Protein 2OYP (pdb70)

Sequence (109 aa):
MDGYKVEEVGKNAYLPCSSYTLPTSGTLVPMCWGKGFCPWSQCTNELLRTDERNVTYQKSSRYQLKGDLNKGDVSLIIKNVTLDDHGTYCCRIQFPGLMNDKKLELKLDIK

Radius of gyration: 13.4 Å; Cα contacts (8 Å, |Δi|>4): 266; chains: 1; bounding box: 23×25×39 Å

InterPro domains:
  IPR003599 Immunoglobulin domain subtype [SM00409] (23-131)
  IPR007110 Immunoglobulin-like domain [PS50835] (31-125)
  IPR013106 Immunoglobulin V-set domain [PF07686] (27-118)
  IPR013783 Immunoglobulin-like fold [G3DSA:2.60.40.10] (24-131)
  IPR036179 Immunoglobulin-like domain superfamily [SSF48726] (27-120)
  IPR051669 Immune Modulating & Transcription Coactivator [PTHR15498] (1-267)

Structure (mmCIF, N/CA/C/O backbone):
data_2OYP
#
_entry.id   2OYP
#
_cell.length_a   23.000
_cell.length_b   52.809
_cell.length_c   38.941
_cell.angle_alpha   90.00
_cell.angle_beta   100.94
_cell.angle_gamma   90.00
#
_symmetry.space_group_name_H-M   'P 1 21 1'
#
loop_
_entity.id
_entity.type
_entity.pdbx_description
1 polymer 'Hepatitis A virus cellular receptor 2'
2 non-polymer 'SULFATE ION'
3 water water
#
loop_
_atom_site.group_PDB
_atom_site.id
_atom_site.type_symbol
_atom_site.label_a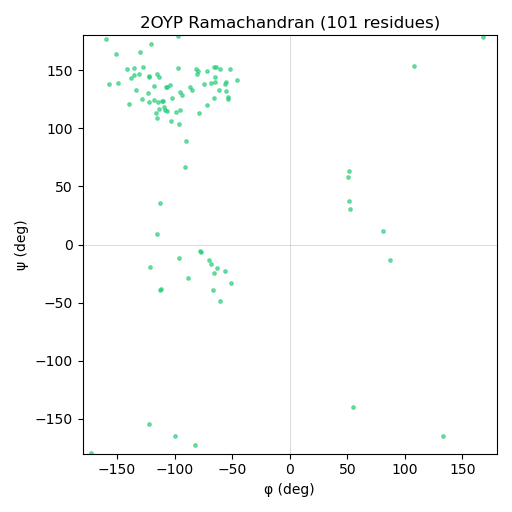tom_id
_atom_site.label_alt_id
_atom_site.label_comp_id
_atom_site.label_asym_id
_atom_site.label_entity_id
_atom_site.label_seq_id
_atom_site.pdbx_PDB_ins_code
_atom_site.Cartn_x
_atom_site.Cartn_y
_atom_site.Cartn_z
_atom_site.occupancy
_atom_site.B_iso_or_equiv
_atom_site.auth_seq_id
_atom_site.auth_comp_id
_atom_site.auth_asym_id
_atom_site.auth_atom_id
_atom_site.pdbx_PDB_model_num
ATOM 1 N N . MET A 1 1 ? 23.216 11.937 26.935 1.00 14.14 23 MET A N 1
ATOM 2 C CA . MET A 1 1 ? 23.323 13.339 26.446 1.00 15.88 23 MET A CA 1
ATOM 3 C C . MET A 1 1 ? 24.579 13.990 27.014 1.00 16.17 23 MET A C 1
ATOM 4 O O . MET A 1 1 ? 25.124 13.531 28.003 1.00 15.83 23 MET A O 1
ATOM 9 N N . ASP A 1 2 ? 25.036 15.059 26.381 1.00 16.91 24 ASP A N 1
ATOM 10 C CA . ASP A 1 2 ? 26.191 15.758 26.904 1.00 17.82 24 ASP A CA 1
ATOM 11 C C . ASP A 1 2 ? 25.780 16.682 28.036 1.00 18.16 24 ASP A C 1
ATOM 12 O O . ASP A 1 2 ? 24.680 17.245 28.032 1.00 17.42 24 ASP A O 1
ATOM 17 N N . GLY A 1 3 ? 26.680 16.822 29.005 1.00 18.81 25 GLY A N 1
ATOM 18 C CA . GLY A 1 3 ? 26.384 17.536 30.256 1.00 19.13 25 GLY A CA 1
ATOM 19 C C . GLY A 1 3 ? 27.196 18.797 30.481 1.00 19.20 25 GLY A C 1
ATOM 20 O O . GLY A 1 3 ? 28.358 18.889 30.062 1.00 19.75 25 GLY A O 1
ATOM 21 N N . TYR A 1 4 ? 26.555 19.764 31.135 1.00 18.69 26 TYR A N 1
ATOM 22 C CA . TYR A 1 4 ? 27.115 21.080 31.446 1.00 18.80 26 TYR A CA 1
ATOM 23 C C . TYR A 1 4 ? 27.081 21.303 32.950 1.00 18.76 26 TYR A C 1
ATOM 24 O O . TYR A 1 4 ? 26.154 20.853 33.617 1.00 19.50 26 TYR A O 1
ATOM 33 N N . LYS A 1 5 ? 28.100 21.975 33.482 1.00 18.78 27 LYS A N 1
ATOM 34 C CA . LYS A 1 5 ? 28.176 22.259 34.922 1.00 19.10 27 LYS A CA 1
ATOM 35 C C . LYS A 1 5 ? 28.431 23.741 35.107 1.00 19.09 27 LYS A C 1
ATOM 36 O O . LYS A 1 5 ? 29.404 24.299 34.562 1.00 19.05 27 LYS A O 1
ATOM 42 N N . VAL A 1 6 ? 27.552 24.368 35.878 1.00 18.61 28 VAL A N 1
ATOM 43 C CA . VAL A 1 6 ? 27.549 25.802 36.052 1.00 18.16 28 VAL A CA 1
ATOM 44 C C . VAL A 1 6 ? 27.441 26.080 37.554 1.00 18.98 28 VAL A C 1
ATOM 45 O O . VAL A 1 6 ? 26.659 25.429 38.257 1.00 18.18 28 VAL A O 1
ATOM 49 N N A GLU A 1 7 ? 28.232 27.031 38.045 0.50 19.12 29 GLU A N 1
ATOM 50 N N B GLU A 1 7 ? 28.235 27.041 38.025 0.50 19.05 29 GLU A N 1
ATOM 51 C CA A GLU A 1 7 ? 28.214 27.359 39.465 0.50 20.05 29 GLU A CA 1
ATOM 52 C CA B GLU A 1 7 ? 28.216 27.490 39.415 0.50 19.89 29 GLU A CA 1
ATOM 53 C C A GLU A 1 7 ? 26.990 28.227 39.788 0.50 20.11 29 GLU A C 1
ATOM 54 C C B GLU A 1 7 ? 26.908 28.202 39.746 0.50 20.02 29 GLU A C 1
ATOM 55 O O A GLU A 1 7 ? 26.564 29.047 38.965 0.50 19.60 29 GLU A O 1
ATOM 56 O O B GLU A 1 7 ? 26.364 28.925 38.905 0.50 19.49 29 GLU A O 1
ATOM 67 N N . VAL A 1 8 ? 26.416 28.003 40.973 1.00 20.13 30 VAL A N 1
ATOM 68 C CA . VAL A 1 8 ? 25.292 28.785 41.496 1.00 20.30 30 VAL A CA 1
ATOM 69 C C . VAL A 1 8 ? 25.635 30.266 41.341 1.00 20.53 30 VAL A C 1
ATOM 70 O O . VAL A 1 8 ? 26.771 30.675 41.595 1.00 20.11 30 VAL A O 1
ATOM 74 N N . GLY A 1 9 ? 24.671 31.048 40.866 1.00 20.62 31 GLY A N 1
ATOM 75 C CA . GLY A 1 9 ? 24.865 32.485 40.684 1.00 21.21 31 GLY A CA 1
ATOM 76 C C . GLY A 1 9 ? 25.456 32.872 39.347 1.00 21.49 31 GLY A C 1
ATOM 77 O O . GLY A 1 9 ? 25.461 34.047 38.975 1.00 21.65 31 GLY A O 1
ATOM 78 N N . LYS A 1 10 ? 25.976 31.900 38.616 1.00 21.33 32 LYS A N 1
ATOM 79 C CA . LYS A 1 10 ? 26.599 32.216 37.339 1.00 21.35 32 LYS A CA 1
ATOM 80 C C . LYS A 1 10 ? 25.626 31.988 36.189 1.00 20.36 32 LYS A C 1
ATOM 81 O O . LYS A 1 10 ? 24.505 31.560 36.401 1.00 20.58 32 LYS A O 1
ATOM 87 N N . ASN A 1 11 ? 26.075 32.261 34.970 1.00 20.40 33 ASN A N 1
ATOM 88 C CA . ASN A 1 11 ? 25.222 32.168 33.793 1.00 20.01 33 ASN A CA 1
ATOM 89 C C . ASN A 1 11 ? 25.486 30.892 32.996 1.00 19.51 33 ASN A C 1
ATOM 90 O O . ASN A 1 11 ? 26.627 30.596 32.644 1.00 19.83 33 ASN A O 1
ATOM 95 N N . ALA A 1 12 ? 24.436 30.114 32.726 1.00 18.50 34 ALA A N 1
ATOM 96 C CA . ALA A 1 12 ? 24.614 28.894 31.954 1.00 17.65 34 ALA A CA 1
ATOM 97 C C . ALA A 1 12 ? 24.564 29.216 30.454 1.00 17.48 34 ALA A C 1
ATOM 98 O O . ALA A 1 12 ? 23.678 29.940 30.004 1.00 17.75 34 ALA A O 1
ATOM 100 N N . TYR A 1 13 ? 25.519 28.682 29.696 1.00 16.65 35 TYR A N 1
ATOM 101 C CA . TYR A 1 13 ? 25.547 28.853 28.237 1.00 16.26 35 TYR A CA 1
ATOM 102 C C . TYR A 1 13 ? 25.316 27.489 27.605 1.00 16.26 35 TYR A C 1
ATOM 103 O O . TYR A 1 13 ? 26.105 26.557 27.826 1.00 16.44 35 TYR A O 1
ATOM 112 N N . LEU A 1 14 ? 24.210 27.355 26.868 1.00 15.48 36 LEU A N 1
ATOM 113 C CA . LEU A 1 14 ? 23.863 26.090 26.223 1.00 15.16 36 LEU A CA 1
ATOM 114 C C . LEU A 1 14 ? 23.895 26.280 24.700 1.00 14.63 36 LEU A C 1
ATOM 115 O O . LEU A 1 14 ? 23.038 26.950 24.147 1.00 14.00 36 LEU A O 1
ATOM 120 N N . PRO A 1 15 ? 24.897 25.701 24.028 1.00 15.06 37 PRO A N 1
ATOM 121 C CA . PRO A 1 15 ? 25.041 25.935 22.585 1.00 15.28 37 PRO A CA 1
ATOM 122 C C . PRO A 1 15 ? 24.027 25.192 21.719 1.00 15.34 37 PRO A C 1
ATOM 123 O O . PRO A 1 15 ? 23.730 24.019 21.952 1.00 15.11 37 PRO A O 1
ATOM 127 N N . CYS A 1 16 ? 23.507 25.874 20.710 1.00 15.49 38 CYS A N 1
ATOM 128 C CA . CYS A 1 16 ? 22.635 25.238 19.724 1.00 15.35 38 CYS A CA 1
ATOM 129 C C . CYS A 1 16 ? 22.671 26.097 18.467 1.00 15.07 38 CYS A C 1
ATOM 130 O O . CYS A 1 16 ? 22.513 27.319 18.553 1.00 14.42 38 CYS A O 1
ATOM 133 N N A SER A 1 17 ? 22.871 25.458 17.314 0.50 14.84 39 SER A N 1
ATOM 134 N N B SER A 1 17 ? 22.889 25.457 17.319 0.50 15.04 39 SER A N 1
ATOM 135 C CA A SER A 1 17 ? 23.005 26.175 16.039 0.50 15.07 39 SER A CA 1
ATOM 136 C CA B SER A 1 17 ? 23.023 26.161 16.039 0.50 15.53 39 SER A CA 1
ATOM 137 C C A SER A 1 17 ? 22.651 25.310 14.829 0.50 15.69 39 SER A C 1
ATOM 138 C C B SER A 1 17 ? 22.481 25.331 14.871 0.50 15.90 39 SER A C 1
ATOM 139 O O A SER A 1 17 ? 22.667 24.078 14.904 0.50 15.41 39 SER A O 1
ATOM 140 O O B SER A 1 17 ? 22.187 24.144 15.022 0.50 15.61 39 SER A O 1
ATOM 145 N N . TYR A 1 18 ? 22.354 25.967 13.708 1.00 16.14 40 TYR A N 1
ATOM 146 C CA . TYR A 1 18 ? 22.002 25.267 12.467 1.00 17.19 40 TYR A CA 1
ATOM 147 C C . TYR A 1 18 ? 22.529 26.063 11.293 1.00 18.35 40 TYR A C 1
ATOM 148 O O . TYR A 1 18 ? 22.839 27.252 11.431 1.00 17.66 40 TYR A O 1
ATOM 157 N N . THR A 1 19 ? 22.647 25.3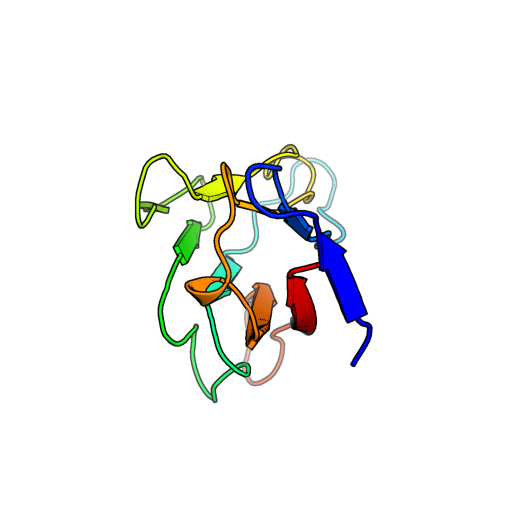98 10.148 1.00 20.74 41 THR A N 1
ATOM 158 C CA . THR A 1 19 ? 23.166 26.042 8.948 1.00 23.18 41 THR A CA 1
ATOM 159 C C . THR A 1 19 ? 22.057 26.868 8.335 1.00 24.51 41 THR A C 1
ATOM 160 O O . THR A 1 19 ? 21.046 26.324 7.862 1.00 25.31 41 THR A O 1
ATOM 164 N N . LEU A 1 20 ? 22.246 28.181 8.368 1.00 26.18 42 LEU A N 1
ATOM 165 C CA . LEU A 1 20 ? 21.338 29.118 7.743 1.00 27.80 42 LEU A CA 1
ATOM 166 C C . LEU A 1 20 ? 21.888 29.547 6.385 1.00 29.26 42 LEU A C 1
ATOM 167 O O . LEU A 1 20 ? 22.928 30.206 6.321 1.00 29.37 42 LEU A O 1
ATOM 172 N N . PRO A 1 21 ? 21.188 29.177 5.294 1.00 30.58 43 PRO A N 1
ATOM 173 C CA . PRO A 1 21 ? 21.571 29.565 3.935 1.00 31.51 43 PRO A CA 1
ATOM 174 C C . PRO A 1 21 ? 21.782 31.066 3.795 1.00 32.52 43 PRO A C 1
ATOM 175 O O . PRO A 1 21 ? 21.161 31.852 4.528 1.00 32.90 43 PRO A O 1
ATOM 179 N N . THR A 1 22 ? 22.652 31.455 2.862 1.00 33.60 44 THR A N 1
ATOM 180 C CA . THR A 1 22 ? 22.848 32.863 2.515 1.00 34.29 44 THR A CA 1
ATOM 181 C C . THR A 1 22 ? 21.503 33.504 2.163 1.00 34.55 44 THR A C 1
ATOM 182 O O . THR A 1 22 ? 20.792 33.001 1.284 1.00 34.96 44 THR A O 1
ATOM 186 N N . SER A 1 23 ? 21.177 34.610 2.847 1.00 34.30 45 SER A N 1
ATOM 187 C CA . SER A 1 23 ? 19.874 35.285 2.738 1.00 33.99 45 SER A CA 1
ATOM 188 C C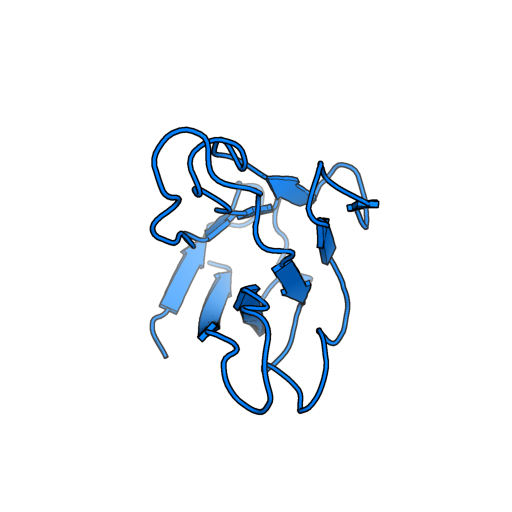 . SER A 1 23 ? 18.694 34.320 2.924 1.00 33.40 45 SER A C 1
ATOM 189 O O . SER A 1 23 ? 17.654 34.449 2.273 1.00 33.68 45 SER A O 1
ATOM 192 N N . GLY A 1 24 ? 18.871 33.360 3.831 1.00 32.28 46 GLY A N 1
ATOM 193 C CA . GLY A 1 24 ? 17.850 32.368 4.119 1.00 30.51 46 GLY A CA 1
ATOM 194 C C . GLY A 1 24 ? 16.787 32.886 5.062 1.00 29.33 46 GLY A C 1
ATOM 195 O O . GLY A 1 24 ? 17.040 33.764 5.901 1.00 29.80 46 GLY A O 1
ATOM 196 N N . THR A 1 25 ? 15.585 32.339 4.915 1.00 27.78 47 THR A N 1
ATOM 197 C CA . THR A 1 25 ? 14.520 32.544 5.877 1.00 26.05 47 THR A CA 1
ATOM 198 C C . THR A 1 25 ? 14.949 31.815 7.152 1.00 24.14 47 THR A C 1
ATOM 199 O O . THR A 1 25 ? 15.509 30.721 7.079 1.00 24.61 47 THR A O 1
ATOM 203 N N . LEU A 1 26 ? 14.720 32.429 8.307 1.00 21.73 48 LEU A N 1
ATOM 204 C CA . LEU A 1 26 ? 15.014 31.779 9.578 1.00 19.72 48 LEU A CA 1
ATOM 205 C C . LEU A 1 26 ? 14.118 30.558 9.791 1.00 18.23 48 LEU A C 1
ATOM 206 O O . LEU A 1 26 ? 12.962 30.566 9.403 1.00 17.54 48 LEU A O 1
ATOM 211 N N . VAL A 1 27 ? 14.663 29.517 10.415 1.00 16.72 49 VAL A N 1
ATOM 212 C CA . VAL A 1 27 ? 13.873 28.339 10.766 1.00 15.40 49 VAL A CA 1
ATOM 213 C C . VAL A 1 27 ? 13.379 28.539 12.218 1.00 14.88 49 VAL A C 1
ATOM 214 O O . VAL A 1 27 ? 14.186 28.849 13.091 1.00 14.25 49 VAL A O 1
ATOM 218 N N . PRO A 1 28 ? 12.051 28.390 12.470 1.00 14.27 50 PRO A N 1
ATOM 219 C CA . PRO A 1 28 ? 11.544 28.562 13.840 1.00 13.63 50 PRO A CA 1
ATOM 220 C C . PRO A 1 28 ? 12.197 27.556 14.769 1.00 13.49 50 PRO A C 1
ATOM 221 O O . PRO A 1 28 ? 12.553 26.451 14.335 1.00 13.60 50 PRO A O 1
ATOM 225 N N . MET A 1 29 ? 12.331 27.918 16.043 1.00 12.48 51 MET A N 1
ATOM 226 C CA . MET A 1 29 ? 12.947 27.025 17.015 1.00 12.24 51 MET A CA 1
ATOM 227 C C . MET A 1 29 ? 12.375 27.300 18.407 1.00 12.28 51 MET A C 1
ATOM 228 O O . MET A 1 29 ? 11.745 28.343 18.635 1.00 11.04 51 MET A O 1
ATOM 233 N N . CYS A 1 30 ? 12.578 26.364 19.330 1.00 12.16 52 CYS A N 1
ATOM 234 C CA . CYS A 1 30 ? 12.244 26.612 20.731 1.00 12.77 52 CYS A CA 1
ATOM 235 C C . CYS A 1 30 ? 13.281 26.009 21.652 1.00 12.85 52 CYS A C 1
ATOM 236 O O . CYS A 1 30 ? 13.941 25.035 21.296 1.00 13.61 52 CYS A O 1
ATOM 239 N N . TRP A 1 31 ? 13.443 26.630 22.814 1.00 13.13 53 TRP A N 1
ATOM 240 C CA . TRP A 1 31 ? 14.099 26.018 23.969 1.00 13.32 53 TRP A CA 1
ATOM 241 C C . TRP A 1 31 ? 13.034 25.671 25.011 1.00 13.46 53 TRP A C 1
ATOM 242 O O . TRP A 1 31 ? 12.154 26.497 25.301 1.00 13.58 53 TRP A O 1
ATOM 253 N N . GLY A 1 32 ? 13.133 24.465 25.573 1.00 13.05 54 GLY A N 1
ATOM 254 C CA . GLY A 1 32 ? 12.285 24.053 26.681 1.00 13.61 54 GLY A CA 1
ATOM 255 C C . GLY A 1 32 ? 13.075 23.361 27.773 1.00 14.03 54 GLY A C 1
ATOM 256 O O . GLY A 1 32 ? 14.135 22.771 27.515 1.00 14.00 54 GLY A O 1
ATOM 257 N N . LYS A 1 33 ? 12.591 23.459 29.006 1.00 13.93 55 LYS A N 1
ATOM 258 C CA . LYS A 1 33 ? 13.207 22.716 30.092 1.00 14.81 55 LYS A CA 1
ATOM 259 C C . LYS A 1 33 ? 12.520 21.350 30.190 1.00 15.26 55 LYS A C 1
ATOM 260 O O . LYS A 1 33 ? 11.523 21.178 30.899 1.00 16.09 55 LYS A O 1
ATOM 266 N N . GLY A 1 34 ? 13.047 20.392 29.445 1.00 15.24 56 GLY A N 1
ATOM 267 C CA . GLY A 1 34 ? 12.587 19.017 29.493 1.00 15.19 56 GLY A CA 1
ATOM 268 C C . GLY A 1 34 ? 13.182 18.262 28.329 1.00 15.11 56 GLY A C 1
ATOM 269 O O . GLY A 1 34 ? 13.930 18.829 27.522 1.00 14.83 56 GLY A O 1
ATOM 270 N N . PHE A 1 35 ? 12.875 16.975 28.246 1.00 14.84 57 PHE A N 1
ATOM 271 C CA . PHE A 1 35 ? 13.196 16.214 27.045 1.00 15.14 57 PHE A CA 1
ATOM 272 C C . PHE A 1 35 ? 12.381 16.813 25.903 1.00 15.26 57 PHE A C 1
ATOM 273 O O . PHE A 1 35 ? 11.309 17.378 26.150 1.00 14.41 57 PHE A O 1
ATOM 281 N N . CYS A 1 36 ? 12.873 16.703 24.667 1.00 14.92 58 CYS A N 1
ATOM 282 C CA . CYS A 1 36 ? 12.092 17.152 23.517 1.00 15.86 58 CYS A CA 1
ATOM 283 C C . CYS A 1 36 ? 10.847 16.283 23.349 1.00 16.12 58 CYS A C 1
ATOM 284 O O . CYS A 1 36 ? 10.957 15.044 23.307 1.00 17.02 58 CYS A O 1
ATOM 287 N N . PRO A 1 37 ? 9.653 16.916 23.294 1.00 15.82 59 PRO A N 1
ATOM 288 C CA . PRO A 1 37 ? 8.418 16.167 23.100 1.00 15.74 59 PRO A CA 1
ATOM 289 C C . PRO A 1 37 ? 8.174 15.841 21.625 1.00 15.74 59 PRO A C 1
ATOM 290 O O . PRO A 1 37 ? 9.031 16.109 20.779 1.00 15.42 59 PRO A O 1
ATOM 294 N N . TRP A 1 38 ? 6.997 15.289 21.330 1.00 16.33 60 TRP A N 1
ATOM 295 C CA . TRP A 1 38 ? 6.627 14.938 19.955 1.00 16.30 60 TRP A CA 1
ATOM 296 C C . TRP A 1 38 ? 6.468 16.215 19.118 1.00 16.63 60 TRP A C 1
ATOM 297 O O . TRP A 1 38 ? 6.877 16.268 17.948 1.00 17.29 60 TRP A O 1
ATOM 308 N N . SER A 1 39 ? 5.894 17.240 19.726 1.00 17.06 61 SER A N 1
ATOM 309 C CA . SER A 1 39 ? 5.603 18.490 19.029 1.00 18.00 61 SER A CA 1
ATOM 310 C C . SER A 1 39 ? 6.034 19.694 19.858 1.00 16.97 61 SER A C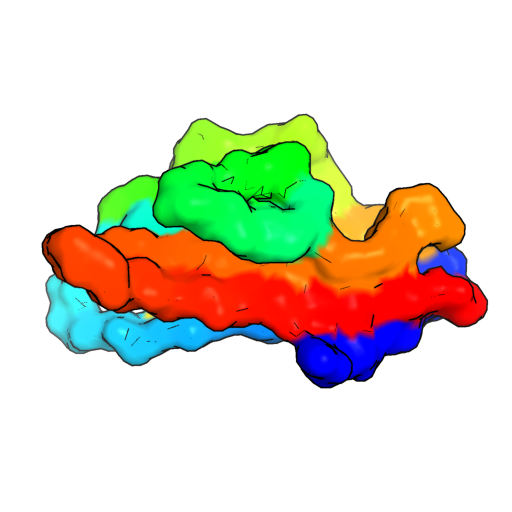 1
ATOM 311 O O . SER A 1 39 ? 5.754 19.754 21.053 1.00 16.89 61 SER A O 1
ATOM 314 N N . GLN A 1 40 ? 6.728 20.629 19.204 1.00 16.94 62 GLN A N 1
ATOM 315 C CA . GLN A 1 40 ? 7.240 21.864 19.817 1.00 16.78 62 GLN A CA 1
ATOM 316 C C . GLN A 1 40 ? 8.111 21.533 21.039 1.00 15.96 62 GLN A C 1
ATOM 317 O O . GLN A 1 40 ? 8.865 20.584 20.982 1.00 15.32 62 GLN A O 1
ATOM 323 N N . CYS A 1 41 ? 8.002 22.314 22.117 1.00 16.03 63 CYS A N 1
ATOM 324 C CA . CYS A 1 41 ? 8.792 22.139 23.345 1.00 16.41 63 CYS A CA 1
ATOM 325 C C . CYS A 1 41 ? 7.887 22.075 24.571 1.00 16.59 63 CYS A C 1
ATOM 326 O O . CYS A 1 41 ? 6.796 22.647 24.576 1.00 17.25 63 CYS A O 1
ATOM 329 N N . THR A 1 42 ? 8.338 21.395 25.618 1.00 16.52 64 THR A N 1
ATOM 330 C CA . THR A 1 42 ? 7.651 21.492 26.914 1.00 16.38 64 THR A CA 1
ATOM 331 C C . THR A 1 42 ? 8.368 22.523 27.766 1.00 16.17 64 THR A C 1
ATOM 332 O O . THR A 1 42 ? 9.574 22.733 27.605 1.00 15.90 64 THR A O 1
ATOM 336 N N . ASN A 1 43 ? 7.638 23.171 28.673 1.00 16.01 65 ASN A N 1
ATOM 337 C CA . ASN A 1 43 ? 8.257 24.135 29.591 1.00 15.56 65 ASN A CA 1
ATOM 338 C C . ASN A 1 43 ? 9.101 25.150 28.830 1.00 15.90 65 ASN A C 1
ATOM 339 O O . ASN A 1 43 ? 10.318 25.295 29.037 1.00 14.39 65 ASN A O 1
ATOM 344 N N . GLU A 1 44 ? 8.408 25.825 27.916 1.00 15.85 66 GLU A N 1
ATOM 345 C CA . GLU A 1 44 ? 8.988 26.782 26.990 1.00 16.52 66 GLU A CA 1
ATOM 346 C C . GLU A 1 44 ? 9.753 27.890 27.691 1.00 15.64 66 GLU A C 1
ATOM 347 O O . GLU A 1 44 ? 9.255 28.476 28.650 1.00 15.72 66 GLU A O 1
ATOM 353 N N . LEU A 1 45 ? 10.960 28.160 27.207 1.00 14.62 67 LEU A N 1
ATOM 354 C CA . LEU A 1 45 ? 11.794 29.227 27.734 1.00 14.10 67 LEU A CA 1
ATOM 355 C C . LEU A 1 45 ? 11.929 30.330 26.706 1.00 14.47 67 LEU A C 1
ATOM 356 O O . LEU A 1 45 ? 11.952 31.518 27.039 1.00 14.13 67 LEU A O 1
ATOM 361 N N . LEU A 1 46 ? 12.035 29.922 25.444 1.00 13.89 68 LEU A N 1
ATOM 362 C CA . LEU A 1 46 ? 12.233 30.867 24.370 1.00 14.56 68 LEU A CA 1
ATOM 363 C C . LEU A 1 46 ? 11.766 30.231 23.083 1.00 14.14 68 LEU A C 1
ATOM 364 O O . LEU A 1 46 ? 12.018 29.041 22.842 1.00 13.96 68 LEU A O 1
ATOM 369 N N . ARG A 1 47 ? 11.082 31.026 22.272 1.00 13.76 69 ARG A N 1
ATOM 370 C CA . ARG A 1 47 ? 10.579 30.570 20.985 1.00 14.05 69 ARG A CA 1
ATOM 371 C C . ARG A 1 47 ? 10.869 31.625 19.928 1.00 13.99 69 ARG A C 1
ATOM 372 O O . ARG A 1 47 ? 10.826 32.813 20.225 1.00 14.34 69 ARG A O 1
ATOM 380 N N . THR A 1 48 ? 11.136 31.183 18.699 1.00 14.27 70 THR A N 1
ATOM 381 C CA . THR A 1 48 ? 11.293 32.090 17.560 1.00 14.13 70 THR A CA 1
ATOM 382 C C . THR A 1 48 ? 10.420 31.598 16.406 1.00 14.57 70 THR A C 1
ATOM 383 O O . THR A 1 48 ? 9.943 30.459 16.409 1.00 14.52 70 THR A O 1
ATOM 387 N N . ASP A 1 49 ? 10.216 32.458 15.410 1.00 14.65 71 ASP A N 1
ATOM 388 C CA . ASP A 1 49 ? 9.587 32.030 14.170 1.00 15.26 71 ASP A CA 1
ATOM 389 C C . ASP A 1 49 ? 10.545 32.334 13.010 1.00 15.17 71 ASP A C 1
ATOM 390 O O . ASP A 1 49 ? 11.756 32.420 13.209 1.00 14.61 71 ASP A O 1
ATOM 395 N N . GLU A 1 50 ? 10.001 32.519 11.814 1.00 15.82 72 GLU A N 1
ATOM 396 C CA . GLU A 1 50 ? 10.793 32.817 10.635 1.00 16.68 72 GLU A CA 1
ATOM 397 C C . GLU A 1 50 ? 11.413 34.220 10.660 1.00 17.06 72 GLU A C 1
ATOM 398 O O . GLU A 1 50 ? 12.287 34.523 9.841 1.00 17.28 72 GLU A O 1
ATOM 404 N N . ARG A 1 51 ? 10.965 35.082 11.574 1.00 16.60 73 ARG A N 1
ATOM 405 C CA . ARG A 1 51 ? 11.495 36.451 11.631 1.00 16.87 73 ARG A CA 1
ATOM 406 C C . ARG A 1 51 ? 12.315 36.805 12.860 1.00 16.03 73 ARG A C 1
ATOM 407 O O . ARG A 1 51 ? 13.297 37.527 12.747 1.00 15.82 73 ARG A O 1
ATOM 415 N N . ASN A 1 52 ? 11.899 36.326 14.025 1.00 15.08 74 ASN A N 1
ATOM 416 C CA . ASN A 1 52 ? 12.474 36.785 15.269 1.00 14.77 74 ASN A CA 1
ATOM 417 C C . ASN A 1 52 ? 11.957 35.961 16.427 1.00 14.27 74 ASN A C 1
ATOM 418 O O . ASN A 1 52 ? 11.161 35.028 16.223 1.00 13.65 74 ASN A O 1
ATOM 423 N N . VAL A 1 53 ? 12.408 36.307 17.636 1.00 13.56 75 VAL A N 1
ATOM 424 C CA . VAL A 1 53 ? 11.833 35.784 18.876 1.00 13.97 75 VAL A CA 1
ATOM 425 C C . VAL A 1 53 ? 10.318 36.063 18.887 1.00 14.09 75 VAL A C 1
ATOM 426 O O . VAL A 1 53 ? 9.878 37.120 18.429 1.00 14.10 75 VAL A O 1
ATOM 430 N N . THR A 1 54 ? 9.533 35.097 19.360 1.00 13.78 76 THR A N 1
ATOM 431 C CA . THR A 1 54 ? 8.089 35.279 19.536 1.00 14.37 76 THR A CA 1
ATOM 432 C C . THR A 1 54 ? 7.662 35.067 20.992 1.00 14.38 76 THR A C 1
ATOM 433 O O . THR A 1 54 ? 6.584 35.508 21.387 1.00 14.14 76 THR A O 1
ATOM 437 N N . TYR A 1 55 ? 8.498 34.392 21.784 1.00 14.28 77 TYR A N 1
ATOM 438 C CA . TYR A 1 55 ? 8.187 34.189 23.193 1.00 15.24 77 TYR A CA 1
ATOM 439 C C . TYR A 1 55 ? 9.462 34.129 24.007 1.00 15.66 77 TYR A C 1
ATOM 440 O O . TYR A 1 55 ? 10.440 33.509 23.590 1.00 15.52 77 TYR A O 1
ATOM 449 N N . GLN A 1 56 ? 9.440 34.769 25.172 1.00 15.97 78 GLN A N 1
ATOM 450 C CA . GLN A 1 56 ? 10.575 34.727 26.092 1.00 17.02 78 GLN A CA 1
ATOM 451 C C . GLN A 1 56 ? 10.014 34.587 27.502 1.00 17.10 78 GLN A C 1
ATOM 452 O O . GLN A 1 56 ? 9.230 35.428 27.931 1.00 17.18 78 GLN A O 1
ATOM 458 N N . LYS A 1 57 ? 10.396 33.518 28.208 1.00 17.21 79 LYS A N 1
ATOM 459 C CA . LYS A 1 57 ? 9.772 33.185 29.501 1.00 17.71 79 LYS A CA 1
ATOM 460 C C . LYS A 1 57 ? 9.960 34.311 30.518 1.00 17.90 79 LYS A C 1
ATOM 461 O O . LYS A 1 57 ? 9.007 34.719 31.186 1.00 17.26 79 LYS A O 1
ATOM 467 N N . SER A 1 58 ? 11.198 34.783 30.626 1.00 17.59 80 SER A N 1
ATOM 468 C CA . SER A 1 58 ? 11.542 35.925 31.454 1.00 18.52 80 SER A CA 1
ATOM 469 C C . SER A 1 58 ? 12.874 36.485 30.946 1.00 18.43 80 SER A C 1
ATOM 470 O O . SER A 1 58 ? 13.492 35.922 30.029 1.00 18.18 80 SER A O 1
ATOM 473 N N . SER A 1 59 ? 13.312 37.587 31.545 1.00 19.23 81 SER A N 1
ATOM 474 C CA . SER A 1 59 ? 14.527 38.292 31.110 1.00 19.70 81 SER A CA 1
ATOM 475 C C . SER A 1 59 ? 15.802 37.481 31.390 1.00 19.23 81 SER A C 1
ATOM 476 O O . SER A 1 59 ? 16.862 37.762 30.824 1.00 18.85 81 SER A O 1
ATOM 479 N N . ARG A 1 60 ? 15.680 36.479 32.263 1.00 19.47 82 ARG A N 1
ATOM 480 C CA . ARG A 1 60 ? 16.748 35.514 32.560 1.00 19.89 82 ARG A CA 1
ATOM 481 C C . ARG A 1 60 ? 17.131 34.606 31.384 1.00 19.75 82 ARG A C 1
ATOM 482 O O . ARG A 1 60 ? 18.241 34.060 31.358 1.00 19.82 82 ARG A O 1
ATOM 490 N N . TYR A 1 61 ? 16.210 34.409 30.444 1.00 19.07 83 TYR A N 1
ATOM 491 C CA . TYR A 1 61 ? 16.427 33.482 29.330 1.00 19.06 83 TYR A CA 1
ATOM 492 C C . TYR A 1 61 ? 16.623 34.279 28.052 1.00 19.42 83 TYR A C 1
ATOM 493 O O . TYR A 1 61 ? 15.716 34.989 27.620 1.00 19.40 83 TYR A O 1
ATOM 502 N N . GLN A 1 62 ? 17.813 34.184 27.473 1.00 19.46 84 GLN A N 1
ATOM 503 C CA . GLN A 1 62 ? 18.164 35.008 26.331 1.00 20.23 84 GLN A CA 1
ATOM 504 C C . GLN A 1 62 ? 18.907 34.235 25.260 1.00 19.86 84 GLN A C 1
ATOM 505 O O . GLN A 1 62 ? 19.748 33.387 25.557 1.00 19.42 84 GLN A O 1
ATOM 511 N N . LEU A 1 63 ? 18.622 34.560 24.008 1.00 19.69 85 LEU A N 1
ATOM 512 C CA . LEU A 1 63 ? 19.456 34.067 22.934 1.00 20.36 85 LEU A CA 1
ATOM 513 C C . LEU A 1 63 ? 20.786 34.818 23.017 1.00 21.39 85 LEU A C 1
ATOM 514 O O . LEU A 1 63 ? 20.821 36.056 22.934 1.00 21.93 85 LEU A O 1
ATOM 519 N N . LYS A 1 64 ? 21.876 34.069 23.210 1.00 22.23 86 LYS A N 1
ATOM 520 C CA . LYS A 1 64 ? 23.192 34.666 23.460 1.00 22.85 86 LYS A CA 1
ATOM 521 C C . LYS A 1 64 ? 23.962 34.958 22.175 1.00 23.03 86 LYS A C 1
ATOM 522 O O . LYS A 1 64 ? 24.780 35.886 22.130 1.00 23.31 86 LYS A O 1
ATOM 528 N N . GLY A 1 65 ? 23.699 34.164 21.138 1.00 22.35 87 GLY A N 1
ATOM 529 C CA . GLY A 1 65 ? 24.296 34.391 19.826 1.00 21.63 87 GLY A CA 1
ATOM 530 C C . GLY A 1 65 ? 23.311 35.106 18.924 1.00 20.94 87 GLY A C 1
ATOM 531 O O . GLY A 1 65 ? 22.307 35.645 19.393 1.00 22.21 87 GLY A O 1
ATOM 532 N N . ASP A 1 66 ? 23.580 35.104 17.630 1.00 19.32 88 ASP A N 1
ATOM 533 C CA . ASP A 1 66 ? 22.726 35.805 16.688 1.00 17.58 88 ASP A CA 1
ATOM 534 C C . ASP A 1 66 ? 21.842 34.823 15.932 1.00 16.70 88 ASP A C 1
ATOM 535 O O . ASP A 1 66 ? 22.319 34.112 15.041 1.00 15.87 88 ASP A O 1
ATOM 540 N N . LEU A 1 67 ? 20.547 34.797 16.270 1.00 15.97 89 LEU A N 1
ATOM 541 C CA . LEU A 1 67 ? 19.589 33.921 15.579 1.00 15.43 89 LEU A CA 1
ATOM 542 C C . LEU A 1 67 ? 19.597 34.191 14.068 1.00 15.57 89 LEU A C 1
ATOM 543 O O . LEU A 1 67 ? 19.242 33.327 13.267 1.00 15.16 89 LEU A O 1
ATOM 548 N N . ASN A 1 68 ? 20.032 35.390 13.687 1.00 15.17 90 ASN A N 1
ATOM 549 C CA . ASN A 1 68 ? 20.045 35.787 12.272 1.00 15.47 90 ASN A CA 1
ATOM 550 C C . ASN A 1 68 ? 21.201 35.168 11.510 1.00 15.71 90 ASN A C 1
ATOM 551 O O . ASN A 1 68 ? 21.292 35.310 10.289 1.00 15.84 90 ASN A O 1
ATOM 556 N N . LYS A 1 69 ? 22.083 34.494 12.242 1.00 15.72 91 LYS A N 1
ATOM 557 C CA . LYS A 1 69 ? 23.179 33.710 11.649 1.00 16.53 91 LYS A CA 1
ATOM 558 C C . LYS A 1 69 ? 23.015 32.208 11.948 1.00 15.68 91 LYS A C 1
ATOM 559 O O . LYS A 1 69 ? 23.886 31.405 11.648 1.00 15.84 91 LYS A O 1
ATOM 565 N N . GLY A 1 70 ? 21.866 31.838 12.503 1.00 15.49 92 GLY A N 1
ATOM 566 C CA . GLY A 1 70 ? 21.602 30.446 12.860 1.00 14.09 92 GLY A CA 1
ATOM 567 C C . GLY A 1 70 ? 22.224 30.016 14.188 1.00 14.40 92 GLY A C 1
ATOM 568 O O . GLY A 1 70 ? 22.247 28.832 14.486 1.00 14.02 92 GLY A O 1
ATOM 569 N N . ASP A 1 71 ? 22.716 30.968 14.988 1.00 14.17 93 ASP A N 1
ATOM 570 C CA . ASP A 1 71 ? 23.237 30.668 16.335 1.00 14.24 93 ASP A CA 1
ATOM 571 C C . ASP A 1 71 ? 22.123 30.949 17.323 1.00 13.76 93 ASP A C 1
ATOM 572 O O . ASP A 1 71 ? 21.815 32.108 17.605 1.00 13.43 93 ASP A O 1
ATOM 577 N N . VAL A 1 72 ? 21.501 29.875 17.811 1.00 13.09 94 VAL A N 1
ATOM 578 C CA . VAL A 1 72 ? 20.369 29.972 18.734 1.00 13.45 94 VAL A CA 1
ATOM 579 C C . VAL A 1 72 ? 20.738 29.445 20.137 1.00 13.74 94 VAL A C 1
ATOM 580 O O . VAL A 1 72 ? 19.933 28.808 20.842 1.00 13.45 94 VAL A O 1
ATOM 584 N N . SER A 1 73 ? 21.985 29.700 20.506 1.00 13.87 95 SER A N 1
ATOM 585 C CA . SER A 1 73 ? 22.519 29.335 21.814 1.00 14.35 95 SER A CA 1
ATOM 586 C C . SER A 1 73 ? 21.805 30.102 22.933 1.00 14.55 95 SER A C 1
ATOM 587 O O . SER A 1 73 ? 21.521 31.288 22.793 1.00 14.60 95 SER A O 1
ATOM 590 N N . LEU A 1 74 ? 21.535 29.417 24.041 1.00 15.07 96 LEU A N 1
ATOM 591 C CA . LEU A 1 74 ? 20.784 30.005 25.141 1.00 15.13 96 LEU A CA 1
ATOM 592 C C . LEU A 1 74 ? 21.684 30.381 26.306 1.00 15.74 96 LEU A C 1
ATOM 593 O O . LEU A 1 74 ? 22.557 29.612 26.702 1.00 15.53 96 LEU A O 1
ATOM 598 N N . ILE A 1 75 ? 21.434 31.555 26.869 1.00 15.96 97 ILE A N 1
ATOM 599 C CA . ILE A 1 75 ? 21.974 31.883 28.169 1.00 16.80 97 ILE A CA 1
ATOM 600 C C . ILE A 1 75 ? 20.864 31.871 29.223 1.00 15.94 97 ILE A C 1
ATOM 601 O O . ILE A 1 75 ? 19.774 32.370 28.989 1.00 15.93 97 ILE A O 1
ATOM 606 N N . ILE A 1 76 ? 21.145 31.272 30.375 1.00 15.87 98 ILE A N 1
ATOM 607 C CA . ILE A 1 76 ? 20.242 31.339 31.521 1.00 16.10 98 ILE A CA 1
ATOM 608 C C . ILE A 1 76 ? 20.989 32.076 32.625 1.00 17.33 98 ILE A C 1
ATOM 609 O O . ILE A 1 76 ? 21.986 31.563 33.142 1.00 16.79 98 ILE A O 1
ATOM 614 N N . LYS A 1 77 ? 20.528 33.275 32.978 1.00 17.77 99 LYS A N 1
ATOM 615 C CA . LYS A 1 77 ? 21.278 34.101 33.915 1.00 19.48 99 LYS A CA 1
ATOM 616 C C . LYS A 1 77 ? 21.064 33.666 35.355 1.00 19.36 99 LYS A C 1
ATOM 617 O O . LYS A 1 77 ? 20.000 33.155 35.704 1.00 19.45 99 LYS A O 1
ATOM 623 N N . ASN A 1 78 ? 22.086 33.873 36.181 1.00 19.94 100 ASN A N 1
ATOM 624 C CA . ASN A 1 78 ? 21.966 33.740 37.639 1.00 20.49 100 ASN A CA 1
ATOM 625 C C . ASN A 1 78 ? 21.339 32.412 38.063 1.00 20.18 100 ASN A C 1
ATOM 626 O O . ASN A 1 78 ? 20.247 32.384 38.641 1.00 20.54 100 ASN A O 1
ATOM 631 N N . VAL A 1 79 ? 22.018 31.303 37.762 1.00 19.82 101 VAL A N 1
ATOM 632 C CA . VAL A 1 79 ? 21.395 30.000 37.982 1.00 19.00 101 VAL A CA 1
ATOM 633 C C . VAL A 1 79 ? 21.290 29.640 39.467 1.00 19.47 101 VAL A C 1
ATOM 634 O O . VAL A 1 79 ? 22.113 30.062 40.281 1.00 18.97 101 VAL A O 1
ATOM 638 N N . THR A 1 80 ? 20.250 28.882 39.795 1.00 19.30 102 THR A N 1
ATOM 639 C CA . THR A 1 80 ? 20.135 28.241 41.099 1.00 19.97 102 THR A CA 1
ATOM 640 C C . THR A 1 80 ? 20.049 26.747 40.847 1.00 20.01 102 THR A C 1
ATOM 641 O O . THR A 1 80 ? 19.965 26.301 39.685 1.00 19.78 102 THR A O 1
ATOM 645 N N . LEU A 1 81 ? 20.089 25.975 41.930 1.00 19.89 103 LEU A N 1
ATOM 646 C CA . LEU A 1 81 ? 19.880 24.533 41.866 1.00 20.52 103 LEU A CA 1
ATOM 647 C C . LEU A 1 81 ? 18.597 24.092 41.114 1.00 20.16 103 LEU A C 1
ATOM 648 O O . LEU A 1 81 ? 18.583 23.049 40.449 1.00 20.48 103 LEU A O 1
ATOM 653 N N . ASP 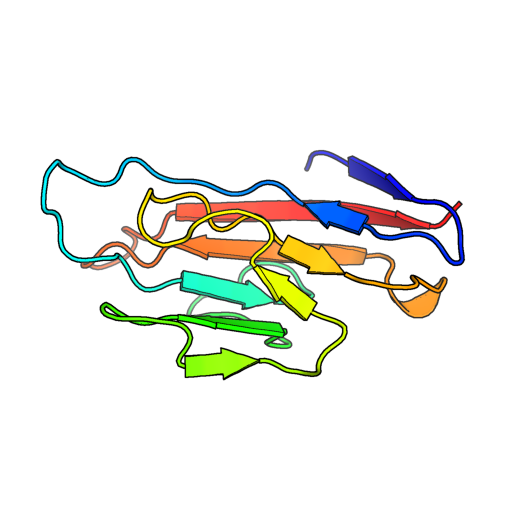A 1 82 ? 17.538 24.896 41.198 1.00 19.71 104 ASP A N 1
ATOM 654 C CA . ASP A 1 82 ? 16.284 24.611 40.505 1.00 19.82 104 ASP A CA 1
ATOM 655 C C . ASP A 1 82 ? 16.447 24.602 38.973 1.00 19.19 104 ASP A C 1
ATOM 656 O O . ASP A 1 82 ? 15.630 24.016 38.267 1.00 19.01 104 ASP A O 1
ATOM 661 N N . ASP A 1 83 ? 17.499 25.234 38.464 1.00 18.33 105 ASP A N 1
ATOM 662 C CA . ASP A 1 83 ? 17.747 25.225 37.015 1.00 18.85 105 ASP A CA 1
ATOM 663 C C . ASP A 1 83 ? 18.353 23.918 36.490 1.00 18.65 105 ASP A C 1
ATOM 664 O O . ASP A 1 83 ? 18.492 23.736 35.269 1.00 18.65 105 ASP A O 1
ATOM 669 N N . HIS A 1 84 ? 18.698 22.995 37.386 1.00 18.12 106 HIS A N 1
ATOM 670 C CA . HIS A 1 84 ? 19.269 21.722 36.924 1.00 19.22 106 HIS A CA 1
ATOM 671 C C . HIS A 1 84 ? 18.263 20.875 36.129 1.00 18.40 106 HIS A C 1
ATOM 672 O O . HIS A 1 84 ? 17.052 20.973 36.328 1.00 18.11 106 HIS A O 1
ATOM 679 N N . GLY A 1 85 ? 18.779 20.044 35.230 1.00 17.71 107 GLY A N 1
ATOM 680 C CA . GLY A 1 85 ? 17.947 19.076 34.523 1.00 16.80 107 GLY A CA 1
ATOM 681 C C . GLY A 1 85 ? 18.194 19.048 33.028 1.00 16.17 107 GLY A C 1
ATOM 682 O O . GLY A 1 85 ? 19.200 19.582 32.541 1.00 15.46 107 GLY A O 1
ATOM 683 N N . THR A 1 86 ? 17.258 18.426 32.315 1.00 15.55 108 THR A N 1
ATOM 684 C CA . THR A 1 86 ? 17.304 18.275 30.866 1.00 15.41 108 THR A CA 1
ATOM 685 C C . THR A 1 86 ? 16.700 19.488 30.164 1.00 15.25 108 THR A C 1
ATOM 686 O O . THR A 1 86 ? 15.627 19.962 30.561 1.00 15.23 108 THR A O 1
ATOM 690 N N . TYR A 1 87 ? 17.397 19.957 29.123 1.00 14.47 109 TYR A N 1
ATOM 691 C CA . TYR A 1 87 ? 16.975 21.072 28.273 1.00 14.31 109 TYR A CA 1
ATOM 692 C C . TYR A 1 87 ? 16.885 20.600 26.829 1.00 14.72 109 TYR A C 1
ATOM 693 O O . TYR A 1 87 ? 17.680 19.753 26.392 1.00 14.98 109 TYR A O 1
ATOM 702 N N . CYS A 1 88 ? 15.906 21.142 26.102 1.00 14.45 110 CYS A N 1
ATOM 703 C CA . CYS A 1 88 ? 15.661 20.791 24.711 1.00 14.18 110 CYS A CA 1
ATOM 704 C C . CYS A 1 88 ? 15.834 22.017 23.812 1.00 13.37 110 CYS A C 1
ATOM 705 O O . CYS A 1 88 ? 15.201 23.036 24.041 1.00 13.40 110 CYS A O 1
ATOM 708 N N . CYS A 1 89 ? 16.705 21.916 22.814 1.00 13.61 111 CYS A N 1
ATOM 709 C CA . CYS A 1 89 ? 16.744 22.887 21.723 1.00 13.47 111 CYS A CA 1
ATOM 710 C C . CYS A 1 89 ? 16.219 22.207 20.469 1.00 13.49 111 CYS A C 1
ATOM 711 O O . CYS A 1 89 ? 16.802 21.235 19.987 1.00 13.78 111 CYS A O 1
ATOM 714 N N . ARG A 1 90 ? 15.128 22.731 19.934 1.00 13.56 112 ARG A N 1
ATOM 715 C CA . ARG A 1 90 ? 14.468 22.113 18.806 1.00 13.52 112 ARG A CA 1
ATOM 716 C C . ARG A 1 90 ? 14.397 23.095 17.655 1.00 13.65 112 ARG A C 1
ATOM 717 O O . ARG A 1 90 ? 13.800 24.174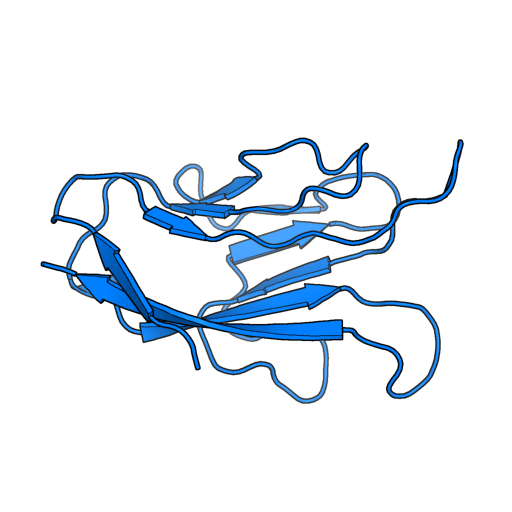 17.784 1.00 12.63 112 ARG A O 1
ATOM 725 N N . ILE A 1 91 ? 14.960 22.692 16.525 1.00 13.42 113 ILE A N 1
ATOM 726 C CA . ILE A 1 91 ? 14.969 23.533 15.325 1.00 14.57 113 ILE A CA 1
ATOM 727 C C . ILE A 1 91 ? 13.961 22.929 14.354 1.00 15.30 113 ILE A C 1
ATOM 728 O O . ILE A 1 91 ? 14.116 21.791 13.900 1.00 14.92 113 ILE A O 1
ATOM 733 N N . GLN A 1 92 ? 12.903 23.684 14.084 1.00 16.03 114 GLN A N 1
ATOM 734 C CA . GLN A 1 92 ? 11.734 23.139 13.416 1.00 17.87 114 GLN A CA 1
ATOM 735 C C . GLN A 1 92 ? 11.775 23.270 11.895 1.00 18.24 114 GLN A C 1
ATOM 736 O O . GLN A 1 92 ? 10.989 24.005 11.300 1.00 18.34 114 GLN A O 1
ATOM 742 N N . PHE A 1 93 ? 12.712 22.556 11.289 1.00 19.44 115 PHE A N 1
ATOM 743 C CA . PHE A 1 93 ? 12.783 22.416 9.837 1.00 20.67 115 PHE A CA 1
ATOM 744 C C . PHE A 1 93 ? 11.451 21.915 9.276 1.00 21.91 115 PHE A C 1
ATOM 745 O O . PHE A 1 93 ? 10.916 20.906 9.744 1.00 22.23 115 PHE A O 1
ATOM 753 N N . PRO A 1 94 ? 10.895 22.629 8.280 1.00 22.80 116 PRO A N 1
ATOM 754 C CA . PRO A 1 94 ? 9.638 22.219 7.645 1.00 23.37 116 PRO A CA 1
ATOM 755 C C . PRO A 1 94 ? 9.564 20.723 7.273 1.00 24.18 116 PRO A C 1
ATOM 756 O O . PRO A 1 94 ? 10.561 20.142 6.833 1.00 24.35 116 PRO A O 1
ATOM 760 N N . GLY A 1 95 ? 8.388 20.122 7.463 1.00 24.83 117 GLY A N 1
ATOM 761 C CA . GLY A 1 95 ? 8.121 18.751 7.020 1.00 25.78 117 GLY A CA 1
ATOM 762 C C . GLY A 1 95 ? 8.039 17.754 8.162 1.00 26.32 117 GLY A C 1
ATOM 763 O O . GLY A 1 95 ? 8.630 17.958 9.215 1.00 26.66 117 GLY A O 1
ATOM 764 N N . LEU A 1 96 ? 7.298 16.671 7.965 1.00 26.92 118 LEU A N 1
ATOM 765 C CA . LEU A 1 96 ? 7.100 15.696 9.040 1.00 27.06 118 LEU A CA 1
ATOM 766 C C . LEU A 1 96 ? 8.431 15.085 9.469 1.00 26.62 118 LEU A C 1
ATOM 767 O O . LEU A 1 96 ? 9.247 14.702 8.633 1.00 26.91 118 LEU A O 1
ATOM 772 N N . MET A 1 97 ? 8.641 15.038 10.783 1.00 26.22 119 MET A N 1
ATOM 773 C CA . MET A 1 97 ? 9.855 14.480 11.406 1.00 26.01 119 MET A CA 1
ATOM 774 C C . MET A 1 97 ? 11.193 15.039 10.889 1.00 25.88 119 MET A C 1
ATOM 775 O O . MET A 1 97 ? 12.206 14.340 10.890 1.00 26.06 119 MET A O 1
ATOM 780 N N . ASN A 1 98 ? 11.187 16.302 10.464 1.00 25.68 120 ASN A N 1
ATOM 781 C CA . ASN A 1 98 ? 12.383 16.948 9.927 1.00 25.78 120 ASN A CA 1
ATOM 782 C C . ASN A 1 98 ? 13.108 17.764 10.990 1.00 25.30 120 ASN A C 1
ATOM 783 O O . ASN A 1 98 ? 14.255 18.179 10.792 1.00 25.46 120 ASN A O 1
ATOM 788 N N . ASP A 1 99 ? 12.440 17.964 12.123 1.00 24.76 121 ASP A N 1
ATOM 789 C CA . ASP A 1 99 ? 13.000 18.733 13.236 1.00 24.42 121 ASP A CA 1
ATOM 790 C C . ASP A 1 99 ? 14.337 18.186 13.714 1.00 24.00 121 ASP A C 1
ATOM 791 O O . ASP A 1 99 ? 14.535 16.973 13.813 1.00 24.22 121 ASP A O 1
ATOM 796 N N . LYS A 1 100 ? 15.256 19.099 13.996 1.00 23.11 122 LYS A N 1
ATOM 797 C CA . LYS A 1 100 ? 16.515 18.761 14.615 1.00 23.16 122 LYS A CA 1
ATOM 798 C C . LYS A 1 100 ? 16.357 18.976 16.126 1.00 22.22 122 LYS A C 1
ATOM 799 O O . LYS A 1 100 ? 16.121 20.098 16.581 1.00 21.88 122 LYS A O 1
ATOM 805 N N . LYS A 1 101 ? 16.465 17.891 16.883 1.00 21.32 123 LYS A N 1
ATOM 806 C CA . LYS A 1 101 ? 16.178 17.891 18.323 1.00 20.99 123 LYS A CA 1
ATOM 807 C C . LYS A 1 101 ? 17.430 17.611 19.130 1.00 20.57 123 LYS A C 1
ATOM 808 O O . LYS A 1 101 ? 18.082 16.569 18.958 1.00 21.43 123 LYS A O 1
ATOM 814 N N . LEU A 1 102 ? 17.763 18.533 20.021 1.00 18.95 124 LEU A N 1
ATOM 815 C CA . LEU A 1 102 ? 18.981 18.418 20.803 1.00 18.01 124 LEU A CA 1
ATOM 816 C C . LEU A 1 102 ? 18.597 18.456 22.269 1.00 16.93 124 LEU A C 1
ATOM 817 O O . LEU A 1 102 ? 17.836 19.330 22.671 1.00 16.40 124 LEU A O 1
ATOM 822 N N . GLU A 1 103 ? 19.096 17.503 23.050 1.00 15.81 125 GLU A N 1
ATOM 823 C CA . GLU A 1 103 ? 18.914 17.530 24.504 1.00 15.91 125 GLU A CA 1
ATOM 824 C C . GLU A 1 103 ? 20.270 17.621 25.218 1.00 15.77 125 GLU A C 1
ATOM 825 O O . GLU A 1 103 ? 21.226 16.939 24.837 1.00 15.70 125 GLU A O 1
ATOM 831 N N . LEU A 1 104 ? 20.353 18.477 26.233 1.00 15.51 126 LEU A N 1
ATOM 832 C CA . LEU A 1 104 ? 21.596 18.680 26.980 1.00 15.14 126 LEU A CA 1
ATOM 833 C C . LEU A 1 104 ? 21.243 18.582 28.452 1.00 15.41 126 LEU A C 1
ATOM 834 O O . LE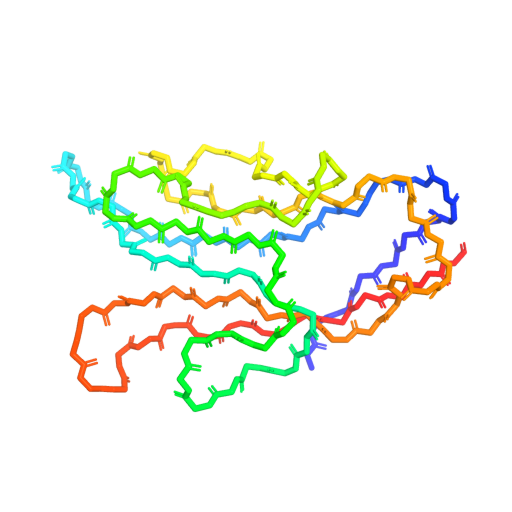U A 1 104 ? 20.150 18.978 28.839 1.00 15.05 126 LEU A O 1
ATOM 839 N N . LYS A 1 105 ? 22.163 18.058 29.266 1.00 15.62 127 LYS A N 1
ATOM 840 C CA . LYS A 1 105 ? 21.973 18.034 30.715 1.00 16.38 127 LYS A CA 1
ATOM 841 C C . LYS A 1 105 ? 22.657 19.231 31.372 1.00 16.28 127 LYS A C 1
ATOM 842 O O . LYS A 1 105 ? 23.824 19.525 31.092 1.00 16.55 127 LYS A O 1
ATOM 848 N N . LEU A 1 106 ? 21.938 19.928 32.243 1.00 16.16 128 LEU A N 1
ATOM 849 C CA . LEU A 1 106 ? 22.552 21.002 32.991 1.00 16.15 128 LEU A CA 1
ATOM 850 C C . LEU A 1 106 ? 22.641 20.584 34.451 1.00 16.86 128 LEU A C 1
ATOM 851 O O . LEU A 1 106 ? 21.628 20.252 35.060 1.00 16.58 128 LEU A O 1
ATOM 856 N N . ASP A 1 107 ? 23.854 20.608 34.993 1.00 17.40 129 ASP A N 1
ATOM 857 C CA . ASP A 1 107 ? 24.091 20.384 36.419 1.00 19.47 129 ASP A CA 1
ATOM 858 C C . ASP A 1 107 ? 24.607 21.639 37.103 1.00 19.59 129 ASP A C 1
ATOM 859 O O . ASP A 1 107 ? 25.367 22.421 36.523 1.00 19.81 129 ASP A O 1
ATOM 864 N N . ILE A 1 108 ? 24.183 21.826 38.346 1.00 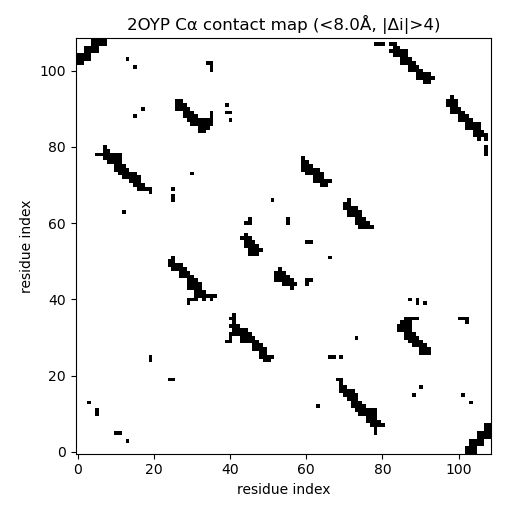20.59 130 ILE A N 1
ATOM 865 C CA . ILE A 1 108 ? 24.498 23.033 39.097 1.00 21.38 130 ILE A CA 1
ATOM 866 C C . ILE A 1 108 ? 25.475 22.652 40.198 1.00 23.00 130 ILE A C 1
ATOM 867 O O . ILE A 1 108 ? 25.189 21.757 41.005 1.00 22.91 130 ILE A O 1
ATOM 872 N N . LYS A 1 109 ? 26.628 23.323 40.210 1.00 23.88 131 LYS A N 1
ATOM 873 C CA . LYS A 1 109 ? 27.733 22.992 41.103 1.00 25.63 131 LYS A CA 1
ATOM 874 C C . LYS A 1 109 ? 28.084 24.156 42.050 1.00 26.32 131 LYS A C 1
ATOM 875 O O . LYS A 1 109 ? 27.513 25.252 41.999 1.00 26.42 131 LYS A O 1
#

Nearest PDB structures (foldseek):
  3kaa-assembly1_A  TM=9.810E-01  e=9.414E-19  Mus musculus
  2or8-assembly2_B  TM=9.383E-01  e=1.878E-13  Mus musculus
  5dzo-assembly1_A  TM=9.313E-01  e=1.152E-12  Homo sapiens
  3bib-assembly1_X  TM=9.460E-01  e=4.310E-12  Mus musculus
  5f70-assembly1_A  TM=9.329E-01  e=2.952E-11  Homo sapiens

Solvent-accessible surface area: 6265 Å² total; per-residue (Å²): 114,111,56,61,150,18,87,90,38,118,82,0,103,0,50,9,64,15,124,36,84,137,120,25,99,17,20,24,0,0,0,0,59,16,128,20,32,173,81,32,15,60,103,34,2,2,97,4,26,86,172,85,58,75,101,81,110,48,85,71,6,56,32,120,27,59,22,85,163,1,45,2,3,0,10,0,77,90,0,69,117,120,5,93,12,11,0,0,1,13,1,37,61,110,52,152,148,82,38,94,101,62,52,9,71,0,67,22,156

Secondary structure (DSSP, 8-state):
-EEEEE-TTS-EEE--B----TTPPPPPEEEESSS--SSS-SSEEEEE-SSSEEEES-TTEEE-S-GGGTB--EEE-S--GGG-EEEEEEE--SSTT--EEEEEEEEE-

Foldseek 3Di:
DAEDEAEAQAKDKAWDFDAAPDVHFQFKKWKAQDFADQDHYHRTAWIAHRPGTDDHPDPQWDQPDDSVRGTRIIMGGRDDQVSFHKMWIWGHDDDRPPIDIDIYGYGYD

B-factor: mean 20.15, std 6.46, range [10.88, 49.28]

CATH classification: 2.60.40.10

Organism: Mus musculus (NCBI:txid10090)